Protein AF-A0AAC8ZWG4-F1 (afdb_monomer)

Nearest PDB structures (foldseek):
  8ibh-assembly1_A-2  TM=9.694E-01  e=1.535E+00  Homo sapiens
  4l0r-assembly1_A  TM=9.058E-01  e=1.442E+00  Homo sapiens
  4l0r-assembly1_B  TM=9.472E-01  e=1.849E+00  Homo sapiens
  3na7-assembly1_A  TM=8.905E-01  e=5.321E+00  Helicobacter pylori NCTC 11638
  4wpe-assembly1_A-2  TM=9.270E-01  e=7.262E+00  Saccharomyces cerevisiae S288C

Solvent-accessible surface area (backbone atoms only — not comparable to full-atom values): 3959 Å² total; per-residue (Å²): 142,50,64,66,63,46,50,54,50,51,52,52,46,52,56,50,42,55,54,49,54,52,48,50,53,51,47,54,59,46,51,78,73,50,84,51,66,68,60,40,51,54,44,48,55,49,48,51,54,54,50,54,53,45,53,53,44,51,54,63,75,68,50,60,75,88,72,56,105

pLDDT: mean 87.67, std 16.15, range [45.53, 98.62]

Sequence (69 aa):
MTAPIAKDVLASATLHLEVLEEFIGVVRRKLTVTDNAFARDSLTDLLLNLTEQRDGYQALTTLPAAIAV

Mean predicted aligned error: 5.93 Å

Foldseek 3Di:
DQLPVLVVVLVVLVVVLVVLVVVLVVLVVCLVVDPDPVSNVVSVVVNVVSVVVNVVSVVSNPDDPVVSD

Radius of gyration: 15.93 Å; Cα contacts (8 Å, |Δi|>4): 32; chains: 1; bounding box: 36×15×43 Å

Structure (mmCIF, N/CA/C/O backbone):
data_AF-A0AAC8ZWG4-F1
#
_entry.id   AF-A0AAC8ZWG4-F1
#
loop_
_atom_site.group_PDB
_atom_site.id
_atom_site.type_symbol
_atom_site.label_atom_id
_atom_site.label_alt_id
_atom_site.label_comp_id
_atom_site.label_asym_id
_atom_site.label_entity_id
_atom_site.label_seq_id
_atom_site.pdbx_PDB_ins_code
_atom_site.Cartn_x
_atom_site.Cartn_y
_atom_site.Cartn_z
_atom_site.occupancy
_atom_site.B_iso_or_equiv
_atom_site.auth_seq_id
_atom_site.auth_comp_id
_atom_site.auth_asym_id
_atom_site.auth_atom_id
_atom_site.pdbx_PDB_model_num
ATOM 1 N N . MET A 1 1 ? -23.018 2.764 23.538 1.00 45.75 1 MET A N 1
ATOM 2 C CA . MET A 1 1 ? -23.652 1.987 22.442 1.00 45.75 1 MET A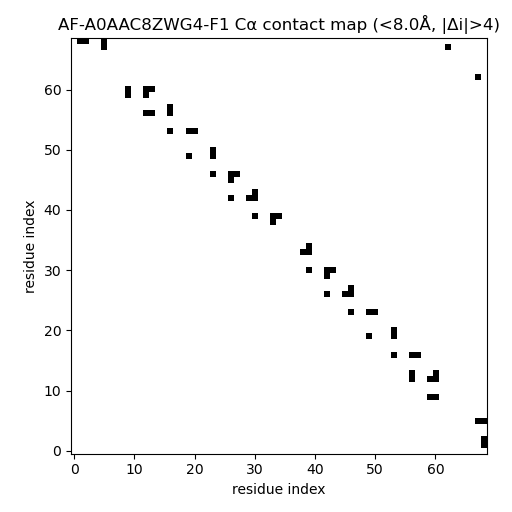 CA 1
ATOM 3 C C . MET A 1 1 ? -22.964 2.302 21.106 1.00 45.75 1 MET A C 1
ATOM 5 O O . MET A 1 1 ? -23.623 2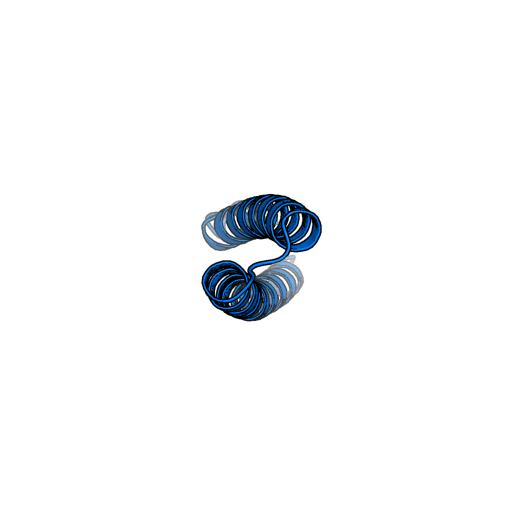.655 20.142 1.00 45.75 1 MET A O 1
ATOM 9 N N . THR A 1 2 ? -21.638 2.161 21.030 1.00 53.75 2 THR A N 1
ATOM 10 C CA . THR A 1 2 ? -20.816 2.635 19.892 1.00 53.75 2 THR A CA 1
ATOM 11 C C . THR A 1 2 ? -20.127 1.512 19.105 1.00 53.75 2 THR A C 1
ATOM 13 O O . THR A 1 2 ? -19.589 1.746 18.028 1.00 53.75 2 THR A O 1
ATOM 16 N N . ALA A 1 3 ? -20.240 0.270 19.581 1.00 61.66 3 ALA A N 1
ATOM 17 C CA . ALA A 1 3 ? -19.618 -0.913 18.988 1.00 61.66 3 ALA A CA 1
ATOM 18 C C . ALA A 1 3 ? -19.996 -1.241 17.517 1.00 61.66 3 ALA A C 1
ATOM 20 O O . ALA A 1 3 ? -19.132 -1.758 16.811 1.00 61.66 3 ALA A O 1
ATOM 21 N N . PRO A 1 4 ? -21.223 -0.978 17.005 1.00 66.31 4 PRO A N 1
ATOM 22 C CA . PRO A 1 4 ? -21.579 -1.362 15.631 1.00 66.31 4 PRO A CA 1
ATOM 23 C C . PRO A 1 4 ? -20.842 -0.549 14.561 1.00 66.31 4 PRO A C 1
ATOM 25 O O . PRO A 1 4 ? -20.307 -1.123 13.620 1.00 66.31 4 PRO A O 1
ATOM 28 N N . ILE A 1 5 ? -20.744 0.774 14.745 1.00 68.38 5 ILE A N 1
ATOM 29 C CA . ILE A 1 5 ? -20.070 1.670 13.791 1.00 68.38 5 ILE A CA 1
ATOM 30 C C . ILE A 1 5 ? -18.578 1.325 13.715 1.00 68.38 5 ILE A C 1
ATOM 32 O O . ILE A 1 5 ? -18.024 1.219 12.625 1.00 68.38 5 ILE A O 1
ATOM 36 N N . ALA A 1 6 ? -17.937 1.082 14.863 1.00 79.19 6 ALA A N 1
ATOM 37 C CA . ALA A 1 6 ? -16.535 0.674 14.913 1.00 79.19 6 ALA A CA 1
ATOM 38 C C . ALA A 1 6 ? -16.288 -0.648 14.161 1.00 79.19 6 ALA A C 1
ATOM 40 O O . ALA A 1 6 ? -15.287 -0.781 13.459 1.00 79.19 6 ALA A O 1
ATOM 41 N N . LYS A 1 7 ? -17.221 -1.607 14.246 1.00 82.94 7 LYS A N 1
ATOM 42 C CA . LYS A 1 7 ? -17.136 -2.884 13.527 1.00 82.94 7 LYS A CA 1
ATOM 43 C C . LYS A 1 7 ? -17.220 -2.706 12.009 1.00 82.94 7 LYS A C 1
ATOM 45 O O . LYS A 1 7 ? -16.413 -3.298 11.297 1.00 82.94 7 LYS A O 1
ATOM 50 N N . ASP A 1 8 ? -18.159 -1.899 11.523 1.00 86.56 8 ASP A N 1
ATOM 51 C CA . ASP A 1 8 ? -18.330 -1.670 10.083 1.00 86.56 8 ASP A CA 1
ATOM 52 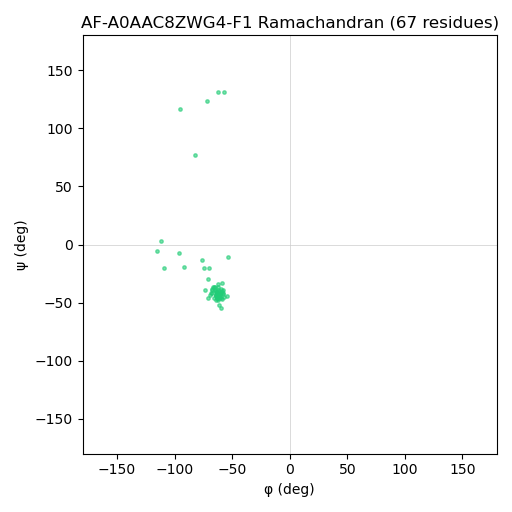C C . ASP A 1 8 ? -17.133 -0.908 9.493 1.00 86.56 8 ASP A C 1
ATOM 54 O O . ASP A 1 8 ? -16.647 -1.244 8.411 1.00 86.56 8 ASP A O 1
ATOM 58 N N . VAL A 1 9 ? -16.588 0.057 10.244 1.00 86.12 9 VAL A N 1
ATOM 59 C CA . VAL A 1 9 ? -15.361 0.779 9.872 1.00 86.12 9 VAL A CA 1
ATOM 60 C C . VAL A 1 9 ? -14.162 -0.169 9.805 1.00 86.12 9 VAL A C 1
ATOM 62 O O . VAL A 1 9 ? -13.428 -0.140 8.819 1.00 86.12 9 VAL A O 1
ATOM 65 N N . LEU A 1 10 ? -13.975 -1.047 10.7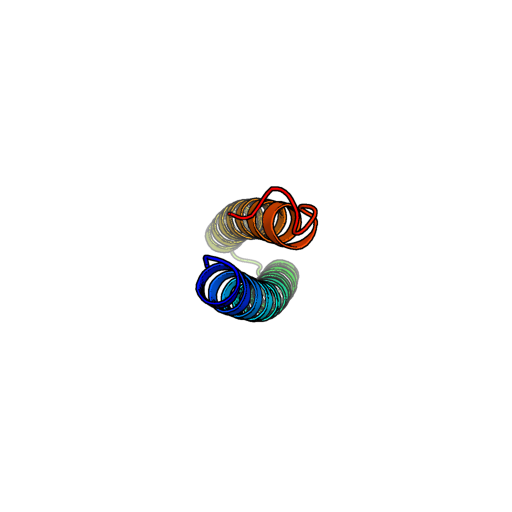96 1.00 87.88 10 LEU A N 1
ATOM 66 C CA . LEU A 1 10 ? -12.892 -2.039 10.788 1.00 87.88 10 LEU A CA 1
ATOM 67 C C . LEU A 1 10 ? -13.036 -3.050 9.641 1.00 87.88 10 LEU A C 1
ATOM 69 O O . LEU A 1 10 ? -12.045 -3.393 8.994 1.00 87.88 10 LEU A O 1
ATOM 73 N N . ALA A 1 11 ? -14.258 -3.498 9.350 1.00 89.69 11 ALA A N 1
ATOM 74 C CA . ALA A 1 11 ? -14.526 -4.387 8.223 1.00 89.69 11 ALA A CA 1
ATOM 75 C C . ALA A 1 11 ? -14.191 -3.709 6.885 1.00 89.69 11 ALA A C 1
ATOM 77 O O . ALA A 1 11 ? -13.490 -4.287 6.054 1.00 89.69 11 ALA A O 1
ATOM 78 N N . SER A 1 12 ? -14.615 -2.455 6.700 1.00 92.00 12 SER A N 1
ATOM 79 C CA . SER A 1 12 ? -14.285 -1.685 5.499 1.00 92.00 12 SER A CA 1
ATOM 80 C C . SER A 1 12 ? -12.784 -1.409 5.377 1.00 92.00 12 SER A C 1
ATOM 82 O O . SER A 1 12 ? -12.245 -1.466 4.273 1.00 92.00 12 SER A O 1
ATOM 84 N N . ALA A 1 13 ? -12.103 -1.120 6.489 1.00 91.12 13 ALA A N 1
ATOM 85 C CA . ALA A 1 13 ? -10.657 -0.918 6.527 1.00 91.12 13 ALA A CA 1
ATOM 86 C C . ALA A 1 13 ? -9.894 -2.187 6.122 1.00 91.12 13 ALA A C 1
ATOM 88 O O . ALA A 1 13 ? -8.935 -2.108 5.358 1.00 91.12 13 ALA A O 1
ATOM 89 N N . THR A 1 14 ? -10.358 -3.353 6.579 1.00 92.56 14 THR A N 1
ATOM 90 C CA . THR A 1 14 ? -9.779 -4.657 6.220 1.00 92.56 14 THR A CA 1
ATOM 91 C C . THR A 1 14 ? -9.935 -4.932 4.725 1.00 92.56 14 THR A C 1
ATOM 93 O O . THR A 1 14 ? -8.954 -5.244 4.058 1.00 92.56 14 THR A O 1
ATOM 96 N N . LEU A 1 15 ? -11.135 -4.725 4.169 1.00 95.38 15 LEU A N 1
ATOM 97 C CA . LEU A 1 15 ? -11.372 -4.892 2.731 1.00 95.38 15 LEU A CA 1
ATOM 98 C C . LEU A 1 15 ? 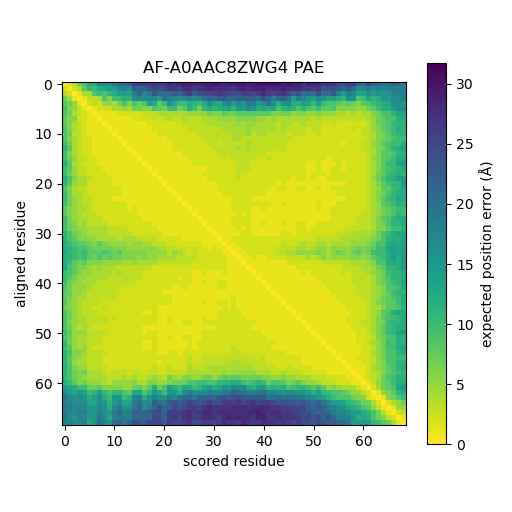-10.494 -3.952 1.892 1.00 95.38 15 LEU A C 1
ATOM 100 O O . LEU A 1 15 ? -9.944 -4.347 0.866 1.00 95.38 15 LEU A O 1
ATOM 104 N N . HIS A 1 16 ? -10.345 -2.697 2.318 1.00 95.44 16 HIS A N 1
ATOM 105 C CA . HIS A 1 16 ? -9.497 -1.753 1.598 1.00 95.44 16 HIS A CA 1
ATOM 106 C C . HIS A 1 16 ? -8.016 -2.151 1.662 1.00 95.44 16 HIS A C 1
ATOM 108 O O . HIS A 1 16 ? -7.313 -2.015 0.663 1.00 95.44 16 HIS A O 1
ATOM 114 N N . LEU A 1 17 ? -7.554 -2.692 2.795 1.00 95.81 17 LEU A N 1
ATOM 115 C CA . LEU A 1 17 ? -6.199 -3.222 2.933 1.00 95.81 17 LEU A CA 1
ATOM 116 C C . LEU A 1 17 ? -5.940 -4.381 1.955 1.00 95.81 17 LEU A C 1
ATOM 118 O O . LEU A 1 17 ? -4.900 -4.391 1.306 1.00 95.81 17 LEU A O 1
ATOM 122 N N . GLU A 1 18 ? -6.889 -5.304 1.778 1.00 96.50 18 GLU A N 1
ATOM 123 C CA . GLU A 1 18 ? -6.773 -6.397 0.796 1.00 96.50 18 GLU A CA 1
ATOM 124 C C . GLU A 1 18 ? -6.620 -5.871 -0.641 1.00 96.50 18 GLU A C 1
ATOM 126 O O . GLU A 1 18 ? -5.729 -6.296 -1.379 1.00 96.50 18 GLU A O 1
ATOM 131 N N . VAL A 1 19 ? -7.450 -4.896 -1.030 1.00 97.50 19 VAL A N 1
ATOM 132 C CA . VAL A 1 19 ? -7.361 -4.248 -2.351 1.00 97.50 19 VAL A CA 1
ATOM 133 C C . VAL A 1 19 ? -6.016 -3.538 -2.529 1.00 97.50 19 VAL A C 1
ATOM 135 O O . VAL A 1 19 ? -5.418 -3.584 -3.606 1.00 97.50 19 VAL A O 1
ATOM 138 N N . LEU A 1 20 ? -5.530 -2.885 -1.474 1.00 97.94 20 LEU A N 1
ATOM 139 C CA . LEU A 1 20 ? -4.275 -2.147 -1.488 1.00 97.94 20 LEU A CA 1
ATOM 140 C C . LEU A 1 20 ? -3.061 -3.071 -1.648 1.00 97.94 20 LEU A C 1
ATOM 142 O O . LEU A 1 20 ? -2.166 -2.761 -2.434 1.00 97.94 20 LEU A O 1
ATOM 146 N N . GLU A 1 21 ? -3.047 -4.220 -0.972 1.00 97.75 21 GLU A N 1
ATOM 147 C CA . GLU A 1 21 ? -1.996 -5.237 -1.122 1.00 97.75 21 GLU A CA 1
ATOM 148 C C . GLU A 1 21 ? -1.943 -5.794 -2.551 1.00 97.75 21 GLU A C 1
ATOM 150 O O . GLU A 1 21 ? -0.862 -5.910 -3.140 1.00 97.75 21 GLU A O 1
ATOM 155 N N . GLU A 1 22 ? -3.100 -6.063 -3.162 1.00 98.56 22 GLU A N 1
ATOM 156 C CA . GLU A 1 22 ? -3.149 -6.479 -4.566 1.00 98.56 22 GLU A CA 1
ATOM 157 C C . GLU A 1 22 ? -2.631 -5.390 -5.508 1.00 98.56 22 GLU A C 1
ATOM 159 O O . GLU A 1 22 ? -1.852 -5.670 -6.429 1.00 98.56 22 GLU A O 1
ATOM 164 N N . PHE A 1 23 ? -2.993 -4.129 -5.262 1.00 98.44 23 PHE A N 1
ATOM 165 C CA . PHE A 1 23 ? -2.503 -3.021 -6.073 1.00 98.44 23 PHE A CA 1
ATOM 166 C C . PHE A 1 23 ? -0.980 -2.856 -5.946 1.00 98.44 23 PHE A C 1
ATOM 168 O O . PHE A 1 23 ? -0.285 -2.758 -6.962 1.00 98.44 23 PHE A O 1
ATOM 175 N N . ILE A 1 24 ? -0.433 -2.938 -4.730 1.00 98.62 24 ILE A N 1
ATOM 176 C CA . ILE A 1 24 ? 1.017 -2.984 -4.486 1.00 98.62 24 ILE A CA 1
ATOM 177 C C . ILE A 1 24 ? 1.660 -4.126 -5.284 1.00 98.62 24 ILE A C 1
ATOM 179 O O . ILE A 1 24 ? 2.689 -3.931 -5.941 1.00 98.62 24 ILE A O 1
ATOM 183 N N . GLY A 1 25 ? 1.044 -5.311 -5.282 1.00 98.56 25 GLY A N 1
ATOM 184 C CA . GLY A 1 25 ? 1.480 -6.455 -6.079 1.00 98.56 25 GLY A CA 1
ATOM 185 C C . GLY A 1 25 ? 1.535 -6.151 -7.580 1.00 98.56 25 GLY A C 1
ATOM 186 O O . GLY A 1 25 ? 2.529 -6.468 -8.240 1.00 98.56 25 GLY A O 1
ATOM 187 N N . VAL A 1 26 ? 0.506 -5.500 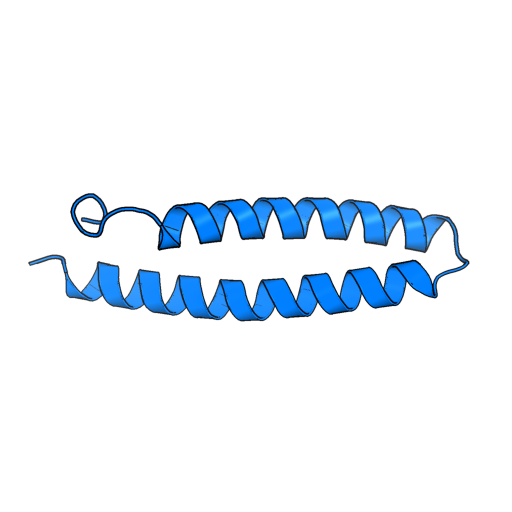-8.131 1.00 98.56 26 VAL A N 1
ATOM 188 C CA . VAL A 1 26 ? 0.471 -5.068 -9.540 1.00 98.56 26 VAL A CA 1
ATOM 189 C C . VAL A 1 26 ? 1.587 -4.070 -9.843 1.00 98.56 26 VAL A C 1
ATOM 191 O O . VAL A 1 26 ? 2.303 -4.256 -10.830 1.00 98.56 26 VAL A O 1
ATOM 194 N N . VAL A 1 27 ? 1.769 -3.043 -9.008 1.00 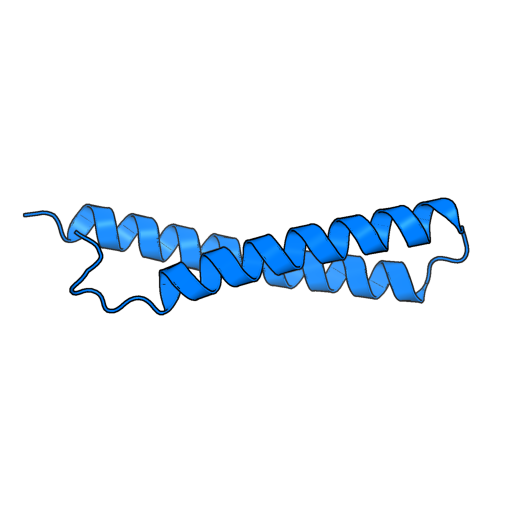98.56 27 VAL A N 1
ATOM 195 C CA . VAL A 1 27 ? 2.800 -2.010 -9.204 1.00 98.56 27 VAL A CA 1
ATOM 196 C C . VAL A 1 27 ? 4.194 -2.631 -9.190 1.00 98.56 27 VAL A C 1
ATOM 198 O O . VAL A 1 27 ? 4.974 -2.385 -10.108 1.00 98.56 27 VAL A O 1
ATOM 201 N N . ARG A 1 28 ? 4.484 -3.524 -8.235 1.00 98.44 28 ARG A N 1
ATOM 202 C CA . ARG A 1 28 ? 5.756 -4.265 -8.183 1.00 98.44 28 ARG A CA 1
ATOM 203 C C . ARG A 1 28 ? 5.993 -5.087 -9.448 1.00 98.44 28 ARG A C 1
ATOM 205 O O . ARG A 1 28 ? 7.067 -4.991 -10.034 1.00 98.44 28 ARG A O 1
ATOM 212 N N . ARG A 1 29 ? 4.988 -5.837 -9.920 1.00 98.44 29 ARG A N 1
ATOM 213 C CA . ARG A 1 29 ? 5.083 -6.603 -11.180 1.00 98.44 29 ARG A CA 1
ATOM 214 C C . ARG A 1 29 ? 5.304 -5.708 -12.399 1.00 98.44 29 ARG A C 1
ATOM 216 O O . ARG A 1 29 ? 5.965 -6.120 -13.346 1.00 98.44 29 ARG A O 1
ATOM 223 N N . LYS A 1 30 ? 4.743 -4.496 -12.414 1.00 98.19 30 LYS A N 1
ATOM 224 C CA . LYS A 1 30 ? 4.975 -3.534 -13.499 1.00 98.19 30 LYS A CA 1
ATOM 225 C C . LYS A 1 30 ? 6.368 -2.927 -13.431 1.00 98.19 30 LYS A C 1
ATOM 227 O O . LYS A 1 30 ? 7.008 -2.806 -14.472 1.00 98.19 30 LYS A O 1
ATOM 232 N N . LEU A 1 31 ? 6.867 -2.630 -12.236 1.00 97.88 31 LEU A N 1
ATOM 233 C CA . LEU A 1 31 ? 8.214 -2.107 -12.033 1.00 97.88 31 LEU A CA 1
ATOM 234 C C . LEU A 1 31 ? 9.284 -3.060 -12.597 1.00 97.88 31 LEU A C 1
ATOM 236 O O . LEU A 1 31 ? 10.224 -2.599 -13.237 1.00 97.88 31 LEU A O 1
ATOM 240 N N . THR A 1 32 ? 9.111 -4.379 -12.439 1.00 97.25 32 THR A N 1
ATOM 241 C CA . THR A 1 32 ? 10.085 -5.381 -12.921 1.00 97.25 32 THR A CA 1
ATOM 242 C C . THR A 1 32 ? 10.147 -5.522 -14.440 1.00 97.25 32 THR A C 1
ATOM 244 O O . THR A 1 32 ? 11.125 -6.056 -14.948 1.00 97.25 32 THR A O 1
ATOM 247 N N . VAL A 1 33 ? 9.110 -5.093 -15.166 1.00 97.50 33 VAL A N 1
ATOM 248 C CA . VAL A 1 33 ? 9.023 -5.223 -16.634 1.00 97.50 33 VAL A CA 1
ATOM 249 C C . VAL A 1 33 ? 9.093 -3.875 -17.359 1.00 97.50 33 VAL A C 1
ATOM 251 O O . VAL A 1 33 ? 8.912 -3.821 -18.572 1.00 97.50 33 VAL A O 1
ATOM 254 N N . THR A 1 34 ? 9.286 -2.773 -16.627 1.00 96.81 34 THR A N 1
ATOM 255 C CA . THR A 1 34 ? 9.276 -1.419 -17.194 1.00 96.81 34 THR A CA 1
ATOM 256 C C . THR A 1 34 ? 10.690 -0.949 -17.519 1.00 96.81 34 THR A C 1
ATOM 258 O O . THR A 1 34 ? 11.503 -0.704 -16.624 1.00 96.81 34 THR A O 1
ATOM 261 N N . ASP A 1 35 ? 10.948 -0.716 -18.806 1.00 96.19 35 ASP A N 1
ATOM 262 C CA . ASP A 1 35 ? 12.226 -0.178 -19.295 1.00 96.19 35 ASP A CA 1
ATOM 263 C C . ASP A 1 35 ? 12.240 1.357 -19.401 1.00 96.19 35 ASP A C 1
ATOM 265 O O . ASP A 1 35 ? 13.304 1.978 -19.395 1.00 96.19 35 ASP A O 1
ATOM 269 N N . ASN A 1 36 ? 11.062 1.989 -19.436 1.00 98.00 36 ASN A N 1
ATOM 270 C CA . ASN A 1 36 ? 10.920 3.442 -19.500 1.00 98.00 36 ASN A CA 1
ATOM 271 C C . ASN A 1 36 ? 11.297 4.101 -18.157 1.00 98.00 36 ASN A C 1
ATOM 273 O O . ASN A 1 36 ? 10.703 3.800 -17.123 1.00 98.00 36 ASN A O 1
ATOM 277 N N . ALA A 1 37 ? 12.262 5.025 -18.185 1.00 97.50 37 ALA A N 1
ATOM 278 C CA . ALA A 1 37 ? 12.795 5.668 -16.981 1.00 97.50 37 ALA A CA 1
ATOM 279 C C . ALA A 1 37 ? 11.749 6.498 -16.215 1.00 97.50 37 ALA A C 1
ATOM 281 O O . ALA A 1 37 ? 11.645 6.359 -15.002 1.00 97.50 37 ALA A O 1
ATOM 282 N N . PHE A 1 38 ? 10.939 7.295 -16.917 1.00 97.88 38 PHE A N 1
ATOM 283 C CA . PHE A 1 38 ? 9.879 8.104 -16.304 1.00 97.88 38 PHE A CA 1
ATOM 284 C C . PHE A 1 38 ? 8.802 7.228 -15.652 1.00 97.88 38 PHE A C 1
ATOM 286 O O . PHE A 1 38 ? 8.390 7.470 -14.521 1.00 97.88 38 PHE A O 1
ATOM 293 N N . ALA A 1 39 ? 8.375 6.169 -16.342 1.00 97.88 39 ALA A N 1
ATOM 294 C CA . ALA A 1 39 ? 7.395 5.236 -15.802 1.00 97.88 39 ALA A CA 1
ATOM 295 C C . ALA A 1 39 ? 7.938 4.482 -14.579 1.00 97.88 39 ALA A C 1
ATOM 297 O O . ALA A 1 39 ? 7.192 4.240 -13.637 1.00 97.88 39 ALA A O 1
ATOM 298 N N . ARG A 1 40 ? 9.231 4.135 -14.562 1.00 98.25 40 ARG A N 1
ATOM 299 C CA . ARG A 1 40 ? 9.871 3.503 -13.400 1.00 98.25 40 ARG A CA 1
ATOM 300 C C . ARG A 1 40 ? 9.877 4.426 -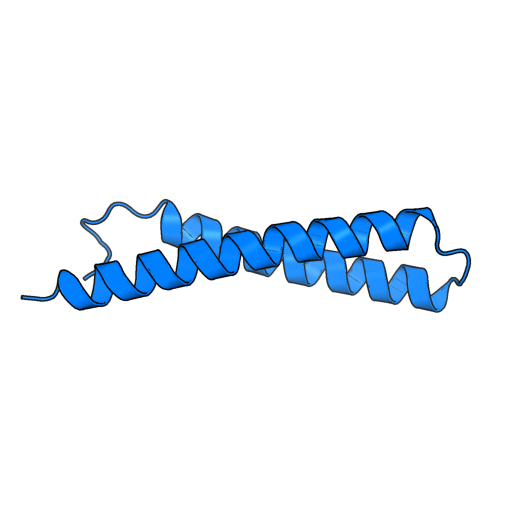12.182 1.00 98.25 40 ARG A C 1
ATOM 302 O O . ARG A 1 40 ? 9.568 3.963 -11.088 1.00 98.25 40 ARG A O 1
ATOM 309 N N . ASP A 1 41 ? 10.191 5.700 -12.386 1.00 98.50 41 ASP A N 1
ATOM 310 C CA . ASP A 1 41 ? 10.165 6.731 -11.344 1.00 98.50 41 ASP A CA 1
ATOM 311 C C . ASP A 1 41 ? 8.745 6.900 -10.782 1.00 98.50 41 ASP A C 1
ATOM 313 O O . ASP A 1 41 ? 8.496 6.654 -9.606 1.00 98.50 41 ASP A O 1
ATOM 317 N N . SER A 1 42 ? 7.766 7.100 -11.672 1.00 98.38 42 SER A N 1
ATOM 318 C CA . SER A 1 42 ? 6.348 7.224 -11.302 1.00 98.38 42 SER A CA 1
ATOM 319 C C . SER A 1 42 ? 5.806 5.995 -10.559 1.00 98.38 42 SER A C 1
ATOM 321 O O . SER A 1 42 ? 5.023 6.123 -9.620 1.00 98.38 42 SER A O 1
ATOM 323 N N . LEU A 1 43 ? 6.194 4.781 -10.970 1.00 98.62 43 LEU A N 1
ATOM 324 C CA . LEU A 1 43 ? 5.794 3.542 -10.294 1.00 98.62 43 LEU A CA 1
ATOM 325 C C . LEU A 1 43 ? 6.474 3.380 -8.929 1.00 98.62 43 LEU A C 1
ATOM 327 O O . LEU A 1 43 ? 5.890 2.759 -8.043 1.00 98.62 43 LEU A O 1
ATOM 331 N N . THR A 1 44 ? 7.680 3.922 -8.754 1.00 98.50 44 THR A N 1
ATOM 332 C CA . THR A 1 44 ? 8.393 3.915 -7.469 1.00 98.50 44 THR A CA 1
ATOM 333 C C . THR A 1 44 ? 7.720 4.865 -6.483 1.00 98.50 44 THR A C 1
ATOM 335 O O . THR A 1 44 ? 7.412 4.449 -5.367 1.00 98.50 44 THR A O 1
ATOM 338 N N . ASP A 1 45 ? 7.387 6.081 -6.921 1.00 98.62 45 ASP A N 1
ATOM 339 C CA . ASP A 1 45 ? 6.635 7.055 -6.121 1.00 98.62 45 ASP A CA 1
ATOM 340 C C . ASP A 1 45 ? 5.248 6.528 -5.745 1.00 98.62 45 ASP A C 1
ATOM 342 O O . ASP A 1 45 ? 4.811 6.616 -4.596 1.00 98.62 45 ASP A O 1
ATOM 346 N N . LEU A 1 46 ? 4.556 5.912 -6.707 1.00 98.50 46 LEU A N 1
ATOM 347 C CA . LEU A 1 46 ? 3.276 5.266 -6.446 1.00 98.50 46 LEU A CA 1
ATOM 348 C C . LEU A 1 46 ? 3.423 4.145 -5.410 1.00 98.50 46 LEU A C 1
ATOM 350 O O . LEU A 1 46 ? 2.617 4.059 -4.489 1.00 98.50 46 LEU A O 1
ATOM 354 N N . LEU A 1 47 ? 4.448 3.296 -5.531 1.00 98.50 47 LEU A N 1
ATOM 355 C CA . LEU A 1 47 ? 4.687 2.208 -4.584 1.00 98.50 47 LEU A CA 1
ATOM 356 C C . LEU A 1 47 ? 4.956 2.724 -3.165 1.00 98.50 47 LEU A C 1
ATOM 358 O O . LEU A 1 47 ? 4.474 2.112 -2.209 1.00 98.50 47 LEU A O 1
ATOM 362 N N . LEU A 1 48 ? 5.691 3.830 -3.026 1.00 98.44 48 LEU A N 1
ATOM 363 C CA . LEU A 1 48 ? 5.927 4.483 -1.739 1.00 98.44 48 LEU A CA 1
ATOM 364 C C . LEU A 1 48 ? 4.599 4.907 -1.098 1.00 98.44 48 LEU A C 1
ATOM 366 O O . LEU A 1 48 ? 4.274 4.433 -0.011 1.00 98.44 48 LEU A O 1
ATOM 370 N N . ASN A 1 49 ? 3.786 5.680 -1.822 1.00 98.25 49 ASN A N 1
ATOM 371 C CA . ASN A 1 49 ? 2.491 6.162 -1.332 1.00 98.25 49 ASN A CA 1
ATOM 372 C C . ASN A 1 49 ? 1.545 5.012 -0.939 1.00 98.25 49 ASN A C 1
ATOM 374 O O . ASN A 1 49 ? 0.882 5.065 0.097 1.00 98.25 49 ASN A O 1
ATOM 378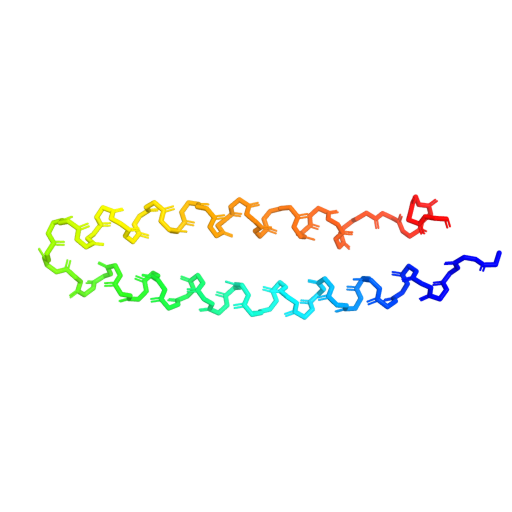 N N . LEU A 1 50 ? 1.488 3.943 -1.743 1.00 98.25 50 LEU A N 1
ATOM 379 C CA . LEU A 1 50 ? 0.650 2.779 -1.434 1.00 98.25 50 LEU A CA 1
ATOM 380 C C . LEU A 1 50 ? 1.135 2.040 -0.179 1.00 98.25 50 LEU A C 1
ATOM 382 O O . LEU A 1 50 ? 0.318 1.554 0.602 1.00 98.25 50 LEU A O 1
ATOM 386 N N . THR A 1 51 ? 2.452 1.967 0.029 1.00 97.50 51 THR A N 1
ATOM 387 C CA . THR A 1 51 ? 3.044 1.329 1.214 1.00 97.50 51 THR A CA 1
ATOM 388 C C . THR A 1 51 ? 2.743 2.140 2.477 1.00 97.50 51 THR A C 1
ATOM 390 O O . THR A 1 51 ? 2.336 1.563 3.480 1.00 97.50 51 THR A O 1
ATOM 393 N N . GLU A 1 52 ? 2.834 3.469 2.414 1.00 97.50 52 GLU A N 1
ATOM 394 C CA . GLU A 1 52 ? 2.457 4.354 3.525 1.00 97.50 52 GLU A CA 1
ATOM 395 C C . GLU A 1 52 ? 0.968 4.232 3.875 1.00 97.50 52 GLU A C 1
ATOM 397 O O . GLU A 1 52 ? 0.598 4.102 5.045 1.00 97.50 52 GLU A O 1
ATOM 402 N N . GLN A 1 53 ? 0.097 4.205 2.860 1.00 96.44 53 GLN A N 1
ATOM 403 C CA . GLN A 1 53 ? -1.334 3.995 3.065 1.00 96.44 53 GLN A CA 1
ATOM 404 C C . GLN A 1 53 ? -1.605 2.638 3.732 1.00 96.44 53 GLN A C 1
ATOM 406 O O . GLN A 1 53 ? -2.427 2.551 4.648 1.00 96.44 53 GLN A O 1
ATOM 411 N N . ARG A 1 54 ? -0.901 1.583 3.307 1.00 96.50 54 ARG A N 1
ATOM 412 C CA . ARG A 1 54 ? -1.026 0.234 3.871 1.00 96.50 54 ARG A CA 1
ATOM 413 C C . ARG A 1 54 ? -0.637 0.226 5.339 1.00 96.50 54 ARG A C 1
ATOM 415 O O . ARG A 1 54 ? -1.386 -0.316 6.148 1.00 96.50 54 ARG A O 1
ATOM 422 N N . ASP A 1 55 ? 0.479 0.853 5.683 1.00 94.94 55 ASP A N 1
ATOM 423 C CA . ASP A 1 55 ? 0.959 0.920 7.061 1.00 94.94 55 ASP A CA 1
ATOM 424 C C . ASP A 1 55 ? -0.055 1.659 7.962 1.00 94.94 55 ASP A C 1
ATOM 426 O O . ASP A 1 55 ? -0.323 1.228 9.087 1.00 94.94 55 ASP A O 1
ATOM 430 N N . GLY A 1 56 ? -0.722 2.696 7.439 1.00 91.62 56 GLY A N 1
ATOM 431 C CA . GLY A 1 56 ? -1.835 3.373 8.115 1.00 91.62 56 GLY A CA 1
ATOM 432 C C . GLY A 1 56 ? -3.049 2.469 8.377 1.00 91.62 56 GLY A C 1
ATOM 433 O O . GLY A 1 56 ? -3.578 2.442 9.491 1.00 91.62 56 GLY A O 1
ATOM 434 N N . TYR A 1 57 ? -3.481 1.685 7.383 1.00 91.06 57 TYR A N 1
ATOM 435 C CA . TYR A 1 57 ? -4.574 0.716 7.561 1.00 91.06 57 TYR A CA 1
ATOM 436 C C . TYR A 1 57 ? -4.188 -0.430 8.502 1.00 91.06 57 TYR A C 1
ATOM 438 O O . TYR A 1 57 ? -4.992 -0.826 9.346 1.00 91.06 57 TYR A O 1
ATOM 446 N N . GLN A 1 58 ? -2.954 -0.931 8.424 1.00 89.50 58 GLN A N 1
ATOM 447 C CA . GLN A 1 58 ? -2.453 -1.954 9.342 1.00 89.50 58 GLN A CA 1
ATOM 448 C C . GLN A 1 58 ? -2.460 -1.454 10.790 1.00 89.50 58 GLN A C 1
ATOM 450 O O . GLN A 1 58 ? -2.939 -2.165 11.678 1.00 89.50 58 GLN A O 1
ATOM 455 N N . ALA A 1 59 ? -2.032 -0.211 11.033 1.00 87.88 59 ALA A N 1
ATOM 456 C CA . ALA A 1 59 ? -2.130 0.411 12.352 1.00 87.88 59 ALA A CA 1
ATOM 457 C C . ALA A 1 59 ? -3.585 0.451 12.856 1.00 87.88 59 ALA A C 1
ATOM 459 O O . ALA A 1 59 ? -3.845 0.106 14.005 1.00 87.88 59 ALA A O 1
ATOM 460 N N . LEU A 1 60 ? -4.553 0.772 11.989 1.00 82.81 60 LEU A N 1
ATOM 461 C CA . LEU A 1 60 ? -5.974 0.770 12.350 1.00 82.81 60 LEU A CA 1
ATOM 462 C C . LEU A 1 60 ? -6.499 -0.631 12.716 1.00 82.81 60 LEU A C 1
ATOM 464 O O . LEU A 1 60 ? -7.244 -0.772 13.682 1.00 82.81 60 LEU A O 1
ATOM 468 N N . THR A 1 61 ? -6.095 -1.668 11.976 1.00 75.50 61 THR A N 1
ATOM 469 C CA . THR A 1 61 ? -6.532 -3.061 12.218 1.00 75.50 61 THR A CA 1
ATOM 470 C C . THR A 1 61 ? -5.876 -3.720 13.435 1.00 75.50 61 THR A C 1
ATOM 472 O O . THR A 1 61 ? -6.405 -4.693 13.966 1.00 75.50 61 THR A O 1
ATOM 475 N N . THR A 1 62 ? -4.732 -3.200 13.886 1.00 73.12 62 THR A N 1
ATOM 476 C CA . THR A 1 62 ? -3.976 -3.720 15.039 1.00 73.12 62 THR A CA 1
ATOM 477 C C . THR A 1 62 ? -4.280 -2.980 16.340 1.00 73.12 62 THR A C 1
ATOM 479 O O . THR A 1 62 ? -3.847 -3.417 17.410 1.00 73.12 62 THR A O 1
ATOM 482 N N . LEU A 1 63 ? -5.054 -1.889 16.283 1.00 65.94 63 LEU A N 1
ATOM 483 C CA . LEU A 1 63 ? -5.526 -1.193 17.474 1.00 65.94 63 LEU A CA 1
ATOM 484 C C . LEU A 1 63 ? -6.429 -2.120 18.308 1.00 65.94 63 LEU A C 1
ATOM 486 O O . LEU A 1 63 ? -7.372 -2.712 17.777 1.00 65.94 63 LEU A O 1
ATOM 490 N N . PRO A 1 64 ? -6.199 -2.232 19.630 1.00 54.12 64 PRO A N 1
ATOM 491 C CA . PRO A 1 64 ? -7.110 -2.944 20.510 1.00 54.12 64 PRO A CA 1
ATOM 492 C C . PRO A 1 64 ? -8.513 -2.338 20.400 1.00 54.12 64 PRO A C 1
ATOM 494 O O . PRO A 1 64 ? -8.681 -1.126 20.550 1.00 54.12 64 PRO A O 1
ATOM 497 N N . ALA A 1 65 ? -9.528 -3.189 20.226 1.00 55.38 65 ALA A N 1
ATOM 498 C CA . ALA A 1 65 ? -10.942 -2.799 20.140 1.00 55.38 65 ALA A CA 1
ATOM 499 C C . ALA A 1 65 ? -11.444 -1.945 21.329 1.00 55.38 65 ALA A C 1
ATOM 501 O O . ALA A 1 65 ? -12.525 -1.380 21.262 1.00 55.38 65 ALA A O 1
ATOM 502 N N . ALA A 1 66 ? -10.661 -1.828 22.407 1.00 49.69 66 ALA A N 1
ATOM 503 C CA . ALA A 1 66 ? -10.932 -0.979 23.563 1.00 49.69 66 ALA A CA 1
ATOM 504 C C . ALA A 1 66 ? -10.661 0.528 23.342 1.00 49.69 66 ALA A C 1
ATOM 506 O O . ALA A 1 66 ? -11.064 1.328 24.179 1.00 49.69 66 ALA A O 1
ATOM 507 N N . ILE A 1 67 ? -9.967 0.921 22.265 1.00 51.69 67 ILE A N 1
ATOM 508 C CA . ILE A 1 67 ? -9.638 2.332 21.956 1.00 51.69 67 ILE A CA 1
ATOM 509 C C . ILE A 1 67 ? -10.451 2.840 20.750 1.00 51.69 67 ILE A C 1
ATOM 511 O O . ILE A 1 67 ? -10.649 4.042 20.580 1.00 51.69 67 ILE A O 1
ATOM 515 N N . ALA A 1 68 ? -10.976 1.925 19.931 1.00 46.38 68 ALA A N 1
ATOM 516 C CA . ALA A 1 68 ? -11.882 2.238 18.836 1.00 46.38 68 ALA A CA 1
ATOM 517 C C . ALA A 1 68 ? -13.328 2.394 19.355 1.00 46.38 68 ALA A C 1
ATOM 519 O O . ALA A 1 68 ? -14.171 1.527 19.139 1.00 46.38 68 ALA A O 1
ATOM 520 N N . VAL A 1 69 ? -13.581 3.557 19.969 1.00 45.53 69 VAL A N 1
ATOM 521 C CA . VAL A 1 69 ? -14.887 4.139 20.364 1.00 45.53 69 VAL A CA 1
ATOM 522 C C . VAL A 1 69 ? -15.540 3.647 21.661 1.00 45.53 69 VAL A C 1
ATOM 524 O O . VAL A 1 69 ? -15.984 2.483 21.745 1.00 45.53 69 VAL A O 1
#

Organism: NCBI:txid528244

Secondary structure (DSSP, 8-state):
--HHHHHHHHHHHHHHHHHHHHHHHHHHHHHTT---HHHHHHHHHHHHHHHHHHHHHHHHHHS-TTT--